Protein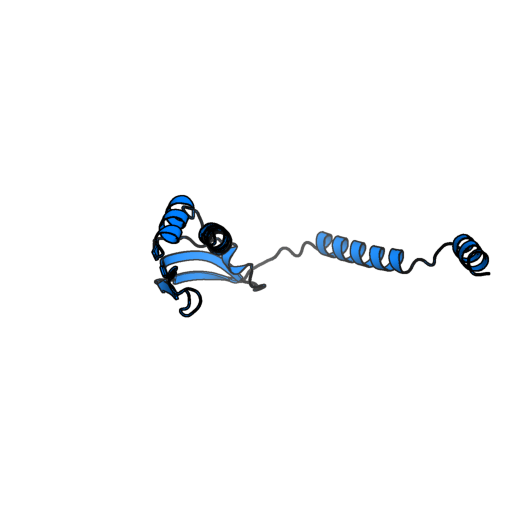 AF-A0A8X6X6G8-F1 (afdb_monomer_lite)

pLDDT: mean 77.96, std 12.28, range [48.09, 93.06]

InterPro domains:
  IPR026847 Vacuolar protein sorting-associated protein 13 [PTHR16166] (1-115)
  IPR026854 Vacuolar protein sorting-associated protein 13, N-terminal domain [PF12624] (1-116)

Radius of gyration: 25.46 Å; chains: 1; bounding box: 61×47×57 Å

Organism: NCBI:txid2747483

Structure (mmCIF, N/CA/C/O backbone):
data_AF-A0A8X6X6G8-F1
#
_entry.id   AF-A0A8X6X6G8-F1
#
loop_
_atom_site.group_PDB
_atom_site.id
_atom_site.type_symbol
_atom_site.label_atom_id
_atom_site.label_alt_id
_atom_site.label_comp_id
_atom_site.label_asym_id
_atom_site.label_entity_id
_atom_site.label_seq_id
_atom_site.pdbx_PDB_ins_code
_atom_site.Cartn_x
_atom_site.Cartn_y
_atom_site.Cartn_z
_atom_site.occupancy
_atom_site.B_iso_or_equiv
_atom_site.auth_seq_id
_atom_site.auth_comp_id
_atom_site.auth_asym_id
_atom_site.auth_atom_id
_atom_site.pdbx_PDB_model_num
ATOM 1 N N . MET A 1 1 ? 1.300 3.539 21.689 1.00 68.00 1 MET A N 1
ATOM 2 C CA . MET A 1 1 ? 0.113 3.690 20.826 1.00 68.00 1 MET A CA 1
ATOM 3 C C . MET A 1 1 ? 0.260 2.730 19.655 1.00 68.00 1 MET A C 1
ATOM 5 O O . MET A 1 1 ? 1.352 2.639 19.103 1.00 68.00 1 MET A O 1
ATOM 9 N N . PHE A 1 2 ? -0.771 1.927 19.392 1.00 80.00 2 PHE A N 1
ATOM 10 C CA . PHE A 1 2 ? -0.787 0.855 18.381 1.00 80.00 2 PHE A CA 1
ATOM 11 C C . PHE A 1 2 ? -0.763 1.434 16.956 1.00 80.00 2 PHE A C 1
ATOM 13 O O . PHE A 1 2 ? -0.171 0.867 16.041 1.00 80.00 2 PHE A O 1
ATOM 20 N N . GLU A 1 3 ? -1.327 2.627 16.819 1.00 78.75 3 GLU A N 1
ATOM 21 C CA . GLU A 1 3 ? -1.453 3.434 15.616 1.00 78.75 3 GLU A CA 1
ATOM 22 C C . GLU A 1 3 ? -0.093 3.674 14.953 1.00 78.75 3 GLU A C 1
ATOM 24 O O . GLU A 1 3 ? 0.058 3.461 13.756 1.00 78.75 3 GLU A O 1
ATOM 29 N N . GLY A 1 4 ? 0.938 4.008 15.737 1.00 83.44 4 GLY A N 1
ATOM 30 C CA . GLY A 1 4 ? 2.292 4.222 15.214 1.00 83.44 4 GLY A CA 1
ATOM 31 C C . GLY A 1 4 ? 2.940 2.953 14.647 1.00 83.44 4 GLY A C 1
ATOM 32 O O . GLY A 1 4 ? 3.704 3.022 13.687 1.00 83.44 4 GLY A O 1
ATOM 33 N N . VAL A 1 5 ? 2.613 1.781 15.202 1.00 86.38 5 VAL A N 1
ATOM 34 C CA . VAL A 1 5 ? 3.120 0.491 14.704 1.00 86.38 5 VAL A CA 1
ATOM 35 C C . VAL A 1 5 ? 2.453 0.141 13.378 1.00 86.38 5 VAL A C 1
ATOM 37 O O . VAL A 1 5 ? 3.129 -0.277 12.438 1.00 86.38 5 VAL A O 1
ATOM 40 N N . VAL A 1 6 ? 1.140 0.355 13.284 1.00 85.50 6 VAL A N 1
ATOM 41 C CA . VAL A 1 6 ? 0.369 0.134 12.056 1.00 85.50 6 VAL A CA 1
ATOM 42 C C . VAL A 1 6 ? 0.799 1.115 10.965 1.00 85.50 6 VAL A C 1
ATOM 44 O O . VAL A 1 6 ? 1.047 0.691 9.840 1.00 85.50 6 VAL A O 1
ATOM 47 N N . ALA A 1 7 ? 0.994 2.391 11.309 1.00 86.06 7 ALA A N 1
ATOM 48 C CA . ALA A 1 7 ? 1.540 3.414 10.421 1.00 86.06 7 ALA A CA 1
ATOM 49 C C . ALA A 1 7 ? 2.908 3.033 9.864 1.00 86.06 7 ALA A C 1
ATOM 51 O O . ALA A 1 7 ? 3.131 3.082 8.654 1.00 86.06 7 ALA A O 1
ATOM 52 N N . TYR A 1 8 ? 3.816 2.582 10.727 1.00 87.62 8 TYR A N 1
ATOM 53 C CA . TYR A 1 8 ? 5.120 2.102 10.294 1.00 87.62 8 TYR A CA 1
ATOM 54 C C . TYR A 1 8 ? 5.011 0.880 9.369 1.00 87.62 8 TYR A C 1
ATOM 56 O O . TYR A 1 8 ? 5.684 0.823 8.338 1.00 87.62 8 TYR A O 1
ATOM 64 N N . ALA A 1 9 ? 4.156 -0.089 9.707 1.00 88.62 9 ALA A N 1
ATOM 65 C CA . ALA A 1 9 ? 3.960 -1.287 8.898 1.00 88.62 9 ALA A CA 1
ATOM 66 C C . ALA A 1 9 ? 3.386 -0.949 7.514 1.00 88.62 9 ALA A C 1
ATOM 68 O O . ALA A 1 9 ? 3.961 -1.359 6.507 1.00 88.62 9 ALA A O 1
ATOM 69 N N . LEU A 1 10 ? 2.306 -0.168 7.450 1.00 87.81 10 LEU A N 1
ATOM 70 C CA . LEU A 1 10 ? 1.669 0.227 6.193 1.00 87.81 10 LEU A CA 1
ATOM 71 C C . LEU A 1 10 ? 2.620 1.037 5.311 1.00 87.81 10 LEU A C 1
ATOM 73 O O . LEU A 1 10 ? 2.784 0.678 4.149 1.00 87.81 10 LEU A O 1
ATOM 77 N N . ASN A 1 11 ? 3.331 2.028 5.861 1.00 87.38 11 ASN A N 1
ATOM 78 C CA . ASN A 1 11 ? 4.355 2.768 5.112 1.00 87.38 11 ASN A CA 1
ATOM 79 C C . ASN A 1 11 ? 5.440 1.841 4.553 1.00 87.38 11 ASN A C 1
ATOM 81 O O . ASN A 1 11 ? 5.842 1.968 3.399 1.00 87.38 11 ASN A O 1
ATOM 85 N N . LYS A 1 12 ? 5.907 0.873 5.348 1.00 87.88 12 LYS A N 1
ATOM 86 C CA . LYS A 1 12 ? 6.949 -0.064 4.922 1.00 87.88 12 LYS A CA 1
ATOM 87 C C . LYS A 1 12 ? 6.480 -0.997 3.806 1.00 87.88 12 LYS A C 1
ATOM 89 O O . LYS A 1 12 ? 7.243 -1.257 2.877 1.00 87.88 12 LYS A O 1
ATOM 94 N N . TYR A 1 13 ? 5.264 -1.532 3.909 1.00 87.00 13 TYR A N 1
ATOM 95 C CA . TYR A 1 13 ? 4.739 -2.463 2.914 1.00 87.00 13 TYR A CA 1
ATOM 96 C C . TYR A 1 13 ? 4.281 -1.733 1.654 1.00 87.00 13 TYR A C 1
ATOM 98 O O . TYR A 1 13 ? 4.748 -2.083 0.576 1.00 87.00 13 TYR A O 1
ATOM 106 N N . LEU A 1 14 ? 3.457 -0.688 1.770 1.00 86.69 14 LEU A N 1
ATOM 107 C CA . LEU A 1 14 ? 3.003 0.103 0.622 1.00 86.69 14 LEU A CA 1
ATOM 108 C C . LEU A 1 14 ? 4.177 0.793 -0.073 1.00 86.69 14 LEU A C 1
ATOM 110 O O . LEU A 1 14 ? 4.298 0.710 -1.292 1.00 86.69 14 LEU A O 1
ATOM 114 N N . GLY A 1 15 ? 5.113 1.360 0.690 1.00 86.81 15 GLY A N 1
ATOM 115 C CA . GLY A 1 15 ? 6.306 2.008 0.149 1.00 86.81 15 GLY A CA 1
ATOM 116 C C . GLY A 1 15 ? 7.259 1.063 -0.589 1.00 86.81 15 GLY A C 1
ATOM 117 O O . GLY A 1 15 ? 8.124 1.532 -1.326 1.00 86.81 15 GLY A O 1
ATOM 118 N N . ARG A 1 16 ? 7.124 -0.264 -0.448 1.00 85.88 16 ARG A N 1
ATOM 119 C CA . ARG A 1 16 ? 7.880 -1.232 -1.261 1.00 85.88 16 ARG A CA 1
ATOM 120 C C . ARG A 1 16 ? 7.305 -1.386 -2.671 1.00 85.88 16 ARG A C 1
ATOM 122 O O . ARG A 1 16 ? 8.061 -1.685 -3.589 1.00 85.88 16 ARG A O 1
ATOM 129 N N . PHE A 1 17 ? 5.997 -1.205 -2.831 1.00 86.31 17 PHE A N 1
ATOM 130 C CA . PHE A 1 17 ? 5.303 -1.428 -4.100 1.00 86.31 17 PHE A CA 1
ATOM 131 C C . PHE A 1 17 ? 4.990 -0.128 -4.842 1.00 86.31 17 PHE A C 1
ATOM 133 O O . PHE A 1 17 ? 4.931 -0.147 -6.066 1.00 86.31 17 PHE A O 1
ATOM 140 N N . VAL A 1 18 ? 4.814 0.978 -4.117 1.00 87.94 18 VAL A N 1
ATOM 141 C CA . VAL A 1 18 ? 4.334 2.260 -4.646 1.00 87.94 18 VAL A CA 1
ATOM 142 C C . VAL A 1 18 ? 5.441 3.321 -4.637 1.00 87.94 18 VAL A C 1
ATOM 144 O O . VAL A 1 18 ? 6.209 3.420 -3.672 1.00 87.94 18 VAL A O 1
ATOM 147 N N . GLU A 1 19 ? 5.539 4.090 -5.721 1.00 85.38 19 GLU A N 1
ATOM 148 C CA . GLU A 1 19 ? 6.372 5.292 -5.864 1.00 85.38 19 GLU A CA 1
ATOM 149 C C . GLU A 1 19 ? 5.689 6.515 -5.249 1.00 85.38 19 GLU A C 1
ATOM 151 O O . GLU A 1 19 ? 4.466 6.614 -5.258 1.00 85.38 19 GLU A O 1
ATOM 156 N N . ASP A 1 20 ? 6.492 7.421 -4.683 1.00 81.00 20 ASP A N 1
ATOM 157 C CA . ASP A 1 20 ? 6.047 8.722 -4.159 1.00 81.00 20 ASP A CA 1
ATOM 158 C C . ASP A 1 20 ? 4.843 8.676 -3.199 1.00 81.00 20 ASP A C 1
ATOM 160 O O . ASP A 1 20 ? 3.976 9.547 -3.192 1.00 81.00 20 ASP A O 1
ATOM 164 N N . LEU A 1 21 ? 4.807 7.658 -2.333 1.00 82.88 21 LEU A N 1
ATOM 165 C CA . LEU A 1 21 ? 3.794 7.534 -1.288 1.00 82.88 21 LEU A CA 1
ATOM 166 C C . LEU A 1 21 ? 3.902 8.691 -0.277 1.00 82.88 21 LEU A C 1
ATOM 168 O O . LEU A 1 21 ? 4.860 8.754 0.502 1.00 82.88 21 LEU A O 1
ATOM 172 N N . ASP A 1 22 ? 2.886 9.556 -0.241 1.00 81.75 22 ASP A N 1
ATOM 173 C CA . ASP A 1 22 ? 2.761 10.621 0.758 1.00 81.75 22 ASP A CA 1
ATOM 174 C C . ASP A 1 22 ? 2.549 10.013 2.155 1.00 81.75 22 ASP A C 1
ATOM 176 O O . ASP A 1 22 ? 1.453 9.603 2.553 1.00 81.75 22 ASP A O 1
ATOM 180 N N . SER A 1 23 ? 3.651 9.930 2.899 1.00 82.69 23 SER A N 1
ATOM 181 C CA . SER A 1 23 ? 3.685 9.331 4.231 1.00 82.69 23 SER A CA 1
ATOM 182 C C . SER A 1 23 ? 2.896 10.154 5.250 1.00 82.69 23 SER A C 1
ATOM 184 O O . SER A 1 23 ? 2.401 9.589 6.224 1.00 82.69 23 SER A O 1
ATOM 186 N N . GLU A 1 24 ? 2.760 11.469 5.056 1.00 82.50 24 GLU A N 1
ATOM 187 C CA . GLU A 1 24 ? 2.000 12.321 5.973 1.00 82.50 24 GLU A CA 1
ATOM 188 C C . GLU A 1 24 ? 0.501 12.085 5.805 1.00 82.50 24 GLU A C 1
ATOM 190 O O . GLU A 1 24 ? -0.179 11.808 6.796 1.00 82.50 24 GLU A O 1
ATOM 195 N N . GLN A 1 25 ? -0.003 12.088 4.567 1.00 78.44 25 GLN A N 1
ATOM 196 C CA . GLN A 1 25 ? -1.409 11.768 4.292 1.00 78.44 25 GLN A CA 1
ATOM 197 C C . GLN A 1 25 ? -1.772 10.349 4.724 1.00 78.44 25 GLN A C 1
ATOM 199 O O . GLN A 1 25 ? -2.812 10.145 5.357 1.00 78.44 25 GLN A O 1
ATOM 204 N N . LEU A 1 26 ? -0.900 9.375 4.447 1.00 83.25 26 LEU A N 1
ATOM 205 C CA . LEU A 1 26 ? -1.104 8.003 4.896 1.00 83.25 26 LEU A CA 1
ATOM 206 C C . LEU A 1 26 ? -1.171 7.930 6.426 1.00 83.25 26 LEU A C 1
ATOM 208 O O . LEU A 1 26 ? -2.090 7.320 6.966 1.00 83.25 26 LEU A O 1
ATOM 212 N N . ASN A 1 27 ? -0.251 8.585 7.138 1.00 82.62 27 ASN A N 1
ATOM 213 C CA . ASN A 1 27 ? -0.273 8.606 8.600 1.00 82.62 27 ASN A CA 1
ATOM 214 C C . ASN A 1 27 ? -1.569 9.228 9.132 1.00 82.62 27 ASN A C 1
ATOM 216 O O . ASN A 1 27 ? -2.202 8.633 10.002 1.00 82.62 27 ASN A O 1
ATOM 220 N N . VAL A 1 28 ? -1.998 10.374 8.593 1.00 79.94 28 VAL A N 1
ATOM 221 C CA . VAL A 1 28 ? -3.248 11.041 8.997 1.00 79.94 28 VAL A CA 1
ATOM 222 C C . VAL A 1 28 ? -4.464 10.133 8.775 1.00 79.94 28 VAL A C 1
ATOM 224 O O . VAL A 1 28 ? -5.290 10.006 9.678 1.00 79.94 28 VAL A O 1
ATOM 227 N N . GLY A 1 29 ? -4.547 9.448 7.630 1.00 82.38 29 GLY A N 1
ATOM 228 C CA . GLY A 1 29 ? -5.624 8.492 7.345 1.00 82.38 29 GLY A CA 1
ATOM 229 C C . GLY A 1 29 ? -5.610 7.265 8.264 1.00 82.38 29 GLY A C 1
ATOM 230 O O . GLY A 1 29 ? -6.648 6.717 8.624 1.00 82.38 29 GLY A O 1
ATOM 231 N N . ILE A 1 30 ? -4.428 6.833 8.701 1.00 85.12 30 ILE A N 1
ATOM 232 C CA . ILE A 1 30 ? -4.314 5.724 9.650 1.00 85.12 30 ILE A CA 1
ATOM 233 C C . ILE A 1 30 ? -4.862 6.161 11.006 1.00 85.12 30 ILE A C 1
ATOM 235 O O . ILE A 1 30 ? -5.674 5.446 11.582 1.00 85.12 30 ILE A O 1
ATOM 239 N N . PHE A 1 31 ? -4.518 7.357 11.491 1.00 84.56 31 PHE A N 1
ATOM 240 C CA . PHE A 1 31 ? -5.060 7.868 12.755 1.00 84.56 31 PHE A CA 1
ATOM 241 C C . PHE A 1 31 ? -6.582 8.072 12.730 1.00 84.56 31 PHE A C 1
ATOM 243 O O . PHE A 1 31 ? -7.219 7.892 13.766 1.00 84.56 31 PHE A O 1
ATOM 250 N N . SER A 1 32 ? -7.179 8.411 11.582 1.00 85.00 32 SER A N 1
ATOM 251 C CA . SER A 1 32 ? -8.641 8.510 11.454 1.00 85.00 32 SER A CA 1
ATOM 252 C C . SER A 1 32 ? -9.339 7.148 11.356 1.00 85.00 32 SER A C 1
ATOM 254 O O . SER A 1 32 ? -10.530 7.062 11.642 1.00 85.00 32 SER A O 1
ATOM 256 N N . GLY A 1 33 ? -8.611 6.086 10.991 1.00 85.44 33 GLY A N 1
ATOM 257 C CA . GLY A 1 33 ? -9.143 4.730 10.815 1.00 85.44 33 GLY A CA 1
ATOM 258 C C . GLY A 1 33 ? -9.635 4.421 9.405 1.00 85.44 33 GLY A C 1
ATOM 259 O O . GLY A 1 33 ? -9.916 3.263 9.117 1.00 85.44 33 GLY A O 1
ATOM 260 N N . THR A 1 34 ? -9.655 5.407 8.509 1.00 86.88 34 THR A N 1
ATOM 261 C CA . THR A 1 34 ? -9.980 5.202 7.096 1.00 86.88 34 THR A CA 1
ATOM 262 C C . THR A 1 34 ? -8.936 5.894 6.234 1.00 86.88 34 THR A C 1
ATOM 264 O O . THR A 1 34 ? -8.762 7.114 6.288 1.00 86.88 34 THR A O 1
ATOM 267 N N . VAL A 1 35 ? -8.251 5.106 5.409 1.00 89.25 35 VAL A N 1
ATOM 268 C CA . VAL A 1 35 ? -7.239 5.574 4.462 1.00 89.25 35 VAL A CA 1
ATOM 269 C C . VAL A 1 35 ? -7.791 5.436 3.054 1.00 89.25 35 VAL A C 1
ATOM 271 O O . VAL A 1 35 ? -8.213 4.350 2.662 1.00 89.25 35 VAL A O 1
ATOM 274 N N . HIS A 1 36 ? -7.703 6.503 2.266 1.00 88.56 36 HIS A N 1
ATOM 275 C CA . HIS A 1 36 ? -7.916 6.449 0.824 1.00 88.56 36 HIS A CA 1
ATOM 276 C C . HIS A 1 36 ? -6.688 7.004 0.117 1.00 88.56 36 HIS A C 1
ATOM 278 O O . HIS A 1 36 ? -6.324 8.160 0.308 1.00 88.56 36 HIS A O 1
ATOM 284 N N . LEU A 1 37 ? -6.058 6.167 -0.695 1.00 87.94 37 LEU A N 1
ATOM 285 C CA . LEU A 1 37 ? -4.954 6.540 -1.565 1.00 87.94 37 LEU A CA 1
ATOM 286 C C . LEU A 1 37 ? -5.427 6.421 -3.010 1.00 87.94 37 LEU A C 1
ATOM 288 O O . LEU A 1 37 ? -6.111 5.457 -3.351 1.00 87.94 37 LEU A O 1
ATOM 292 N N . THR A 1 38 ? -5.063 7.379 -3.852 1.00 89.19 38 THR A N 1
ATOM 293 C CA . THR A 1 38 ? -5.446 7.416 -5.268 1.00 89.19 38 THR A CA 1
ATOM 294 C C . THR A 1 38 ? -4.242 7.711 -6.145 1.00 89.19 38 THR A C 1
ATOM 296 O O . THR A 1 38 ? -3.297 8.331 -5.668 1.00 89.19 38 THR A O 1
ATOM 299 N N . ASP A 1 39 ? -4.316 7.313 -7.415 1.00 87.69 39 ASP A N 1
ATOM 300 C CA . ASP A 1 39 ? -3.307 7.617 -8.442 1.00 87.69 39 ASP A CA 1
ATOM 301 C C . ASP A 1 39 ? -1.884 7.182 -8.047 1.00 87.69 39 ASP A C 1
ATOM 303 O O . ASP A 1 39 ? -0.919 7.947 -8.042 1.00 87.69 39 ASP A O 1
ATOM 307 N N . LEU A 1 40 ? -1.760 5.917 -7.643 1.00 88.81 40 LEU A N 1
ATOM 308 C CA . LEU A 1 40 ? -0.501 5.365 -7.158 1.00 88.81 40 LEU A CA 1
ATOM 309 C C . LEU A 1 40 ? 0.276 4.715 -8.297 1.00 88.81 40 LEU A C 1
ATOM 311 O O . LEU A 1 40 ? -0.257 3.896 -9.045 1.00 88.81 40 LEU A O 1
ATOM 315 N N . HIS A 1 41 ? 1.567 5.013 -8.376 1.00 89.62 41 HIS A N 1
ATOM 316 C CA . HIS A 1 41 ? 2.462 4.448 -9.379 1.00 89.62 41 HIS A CA 1
ATOM 317 C C . HIS A 1 41 ? 3.198 3.236 -8.809 1.00 89.62 41 HIS A C 1
ATOM 319 O O . HIS A 1 41 ? 3.696 3.283 -7.685 1.00 89.62 41 HIS A O 1
ATOM 325 N N . LEU A 1 42 ? 3.257 2.129 -9.554 1.00 88.62 42 LEU A N 1
ATOM 326 C CA . LEU A 1 42 ? 4.018 0.957 -9.123 1.00 88.62 42 LEU A CA 1
ATOM 327 C C . LEU A 1 42 ? 5.508 1.131 -9.407 1.00 88.62 42 LEU A C 1
ATOM 329 O O . LEU A 1 42 ? 5.897 1.463 -10.524 1.00 88.62 42 LEU A O 1
ATOM 333 N N . LYS A 1 43 ? 6.330 0.744 -8.430 1.00 86.88 43 LYS A N 1
ATOM 334 C CA . LYS A 1 43 ? 7.780 0.598 -8.592 1.00 86.88 43 LYS A CA 1
ATOM 335 C C . LYS A 1 43 ? 8.121 -0.490 -9.601 1.00 86.88 43 LYS A C 1
ATOM 337 O O . LYS A 1 43 ? 7.503 -1.559 -9.601 1.00 86.88 43 LYS A O 1
ATOM 342 N N . ALA A 1 44 ? 9.188 -0.285 -10.370 1.00 80.25 44 ALA A N 1
ATOM 343 C CA . ALA A 1 44 ? 9.738 -1.320 -11.251 1.00 80.25 44 ALA A CA 1
ATOM 344 C C . ALA A 1 44 ? 10.111 -2.601 -10.471 1.00 80.25 44 ALA A C 1
ATOM 346 O O . ALA A 1 44 ? 9.905 -3.724 -10.942 1.00 80.25 44 ALA A O 1
ATOM 347 N N . GLU A 1 45 ? 10.587 -2.447 -9.228 1.00 76.81 45 GLU A N 1
ATOM 348 C CA . GLU A 1 45 ? 10.950 -3.556 -8.342 1.00 76.81 45 GLU A CA 1
ATOM 349 C C . GLU A 1 45 ? 9.780 -4.104 -7.507 1.00 76.81 45 GLU A C 1
ATOM 351 O O . GLU A 1 45 ? 9.983 -5.028 -6.714 1.00 76.81 45 GLU A O 1
ATOM 356 N N . ALA A 1 46 ? 8.556 -3.587 -7.676 1.00 78.94 46 ALA A N 1
ATOM 357 C CA . ALA A 1 46 ? 7.394 -3.979 -6.875 1.00 78.94 46 ALA A CA 1
ATOM 358 C C . ALA A 1 46 ? 7.153 -5.500 -6.911 1.00 78.94 46 ALA A C 1
ATOM 360 O O . ALA A 1 46 ? 6.925 -6.124 -5.874 1.00 78.94 46 ALA A O 1
ATOM 361 N N . LEU A 1 47 ? 7.279 -6.123 -8.090 1.00 75.69 47 LEU A N 1
ATOM 362 C CA . LEU A 1 47 ? 7.121 -7.575 -8.246 1.00 75.69 47 LEU A CA 1
ATOM 363 C C . LEU A 1 47 ? 8.417 -8.376 -8.045 1.00 75.69 47 LEU A C 1
ATOM 365 O O . LEU A 1 47 ? 8.362 -9.600 -7.919 1.00 75.69 47 LEU A O 1
ATOM 369 N N . ALA A 1 48 ? 9.577 -7.719 -7.940 1.00 69.94 48 ALA A N 1
ATOM 370 C CA . ALA A 1 48 ? 10.861 -8.402 -7.748 1.00 69.94 48 ALA A CA 1
ATOM 371 C C . ALA A 1 48 ? 10.936 -9.141 -6.399 1.00 69.94 48 ALA A C 1
ATOM 373 O O . ALA A 1 48 ? 11.750 -10.043 -6.217 1.00 69.94 48 ALA A O 1
ATOM 374 N N . GLY A 1 49 ? 10.069 -8.778 -5.449 1.00 67.56 49 GLY A N 1
ATOM 375 C CA . GLY A 1 49 ? 9.948 -9.434 -4.152 1.00 67.56 49 GLY A CA 1
ATOM 376 C C . GLY A 1 49 ? 9.327 -10.829 -4.158 1.00 67.56 49 GLY A C 1
ATOM 377 O O . GLY A 1 49 ? 9.372 -11.477 -3.116 1.00 67.56 49 GLY A O 1
ATOM 378 N N . PHE A 1 50 ? 8.752 -11.272 -5.279 1.00 72.00 50 PHE A N 1
ATOM 379 C CA . PHE A 1 50 ? 8.054 -12.557 -5.386 1.00 72.00 50 PHE A CA 1
ATOM 380 C C . PHE A 1 50 ? 8.927 -13.691 -5.960 1.00 72.00 50 PHE A C 1
ATOM 382 O O . PHE A 1 50 ? 8.396 -14.752 -6.269 1.00 72.00 50 PHE A O 1
ATOM 389 N N . ASP A 1 51 ? 10.245 -13.487 -6.117 1.00 69.00 51 ASP A N 1
ATOM 390 C CA . ASP A 1 51 ? 11.179 -14.445 -6.748 1.00 69.00 51 ASP A CA 1
ATOM 391 C C . ASP A 1 51 ? 10.744 -14.904 -8.158 1.00 69.00 51 ASP A C 1
ATOM 393 O O . ASP A 1 51 ? 11.099 -15.982 -8.638 1.00 69.00 51 ASP A O 1
ATOM 397 N N . LEU A 1 52 ? 9.988 -14.057 -8.861 1.00 74.25 52 LEU A N 1
ATOM 398 C CA . LEU A 1 52 ? 9.511 -14.316 -10.215 1.00 74.25 52 LEU A CA 1
ATOM 399 C C . LEU A 1 52 ? 10.486 -13.720 -11.251 1.00 74.25 52 LEU A C 1
ATOM 401 O O . LEU A 1 52 ? 11.004 -12.622 -11.036 1.00 74.25 52 LEU A O 1
ATOM 405 N N . PRO A 1 53 ? 10.722 -14.381 -12.403 1.00 73.81 53 PRO A N 1
ATOM 406 C CA . PRO A 1 53 ? 11.549 -13.857 -13.497 1.00 73.81 53 PRO A CA 1
ATOM 407 C C . PRO A 1 53 ? 10.783 -12.823 -14.344 1.00 73.81 53 PRO A C 1
ATOM 409 O O . PRO A 1 53 ? 10.793 -12.877 -15.576 1.00 73.81 53 PRO A O 1
ATOM 412 N N . ILE A 1 54 ? 10.064 -11.917 -13.682 1.00 77.56 54 ILE A N 1
ATOM 413 C CA . ILE A 1 54 ? 9.271 -10.861 -14.306 1.00 77.56 54 ILE A CA 1
ATOM 414 C C . ILE A 1 54 ? 9.670 -9.511 -13.724 1.00 77.56 54 ILE A C 1
ATOM 416 O O . ILE A 1 54 ? 9.912 -9.371 -12.527 1.00 77.56 54 ILE A O 1
ATOM 420 N N . GLU A 1 55 ? 9.715 -8.510 -14.589 1.00 77.62 55 GLU A N 1
ATOM 421 C CA . GLU A 1 55 ? 9.985 -7.124 -14.232 1.00 77.62 55 GLU A CA 1
ATOM 422 C C . GLU A 1 55 ? 8.754 -6.278 -14.560 1.00 77.62 55 GLU A C 1
ATOM 424 O O . GLU A 1 55 ? 8.141 -6.453 -15.620 1.00 77.62 55 GLU A O 1
ATOM 429 N N . VAL A 1 56 ? 8.388 -5.355 -13.667 1.00 82.81 56 VAL A N 1
ATOM 430 C CA . VAL A 1 56 ? 7.329 -4.377 -13.941 1.00 82.81 56 VAL A CA 1
ATOM 431 C C . VAL A 1 56 ? 7.925 -3.293 -14.830 1.00 82.81 56 VAL A C 1
ATOM 433 O O . VAL A 1 56 ? 8.830 -2.576 -14.418 1.00 82.81 56 VAL A O 1
ATOM 436 N N . LYS A 1 57 ? 7.437 -3.174 -16.066 1.00 83.25 57 LYS A N 1
ATOM 437 C CA . LYS A 1 57 ? 7.822 -2.090 -16.986 1.00 83.25 57 LYS A CA 1
ATOM 438 C C . LYS A 1 57 ? 7.044 -0.806 -16.722 1.00 83.25 57 LYS A C 1
ATOM 440 O O . LYS A 1 57 ? 7.517 0.272 -17.053 1.00 83.25 57 LYS A O 1
ATOM 445 N N . GLY A 1 58 ? 5.862 -0.937 -16.138 1.00 83.88 58 GLY A N 1
ATOM 446 C CA . GLY A 1 58 ? 5.047 0.169 -15.666 1.00 83.88 58 GLY A CA 1
ATOM 447 C C . GLY A 1 58 ? 3.780 -0.365 -15.020 1.00 83.88 58 GLY A C 1
ATOM 448 O O . GLY A 1 58 ? 3.347 -1.481 -15.312 1.00 83.88 58 GLY A O 1
ATOM 449 N N . GLY A 1 59 ? 3.181 0.414 -14.136 1.00 88.00 59 GLY A N 1
ATOM 450 C CA . GLY A 1 59 ? 1.909 0.060 -13.534 1.00 88.00 59 GLY A CA 1
ATOM 451 C C . GLY A 1 59 ? 1.344 1.207 -12.721 1.00 88.00 59 GLY A C 1
ATOM 452 O O . GLY A 1 59 ? 2.089 2.050 -12.223 1.00 88.00 59 GLY A O 1
ATOM 453 N N . CYS A 1 60 ? 0.028 1.215 -12.586 1.00 90.38 60 CYS A N 1
ATOM 454 C CA . CYS A 1 60 ? -0.690 2.152 -11.744 1.00 90.38 60 CYS A CA 1
ATOM 455 C C . CYS A 1 60 ? -1.794 1.434 -10.964 1.00 90.38 60 CYS A C 1
ATOM 457 O O . CYS A 1 60 ? -2.304 0.389 -11.373 1.00 90.38 60 CYS A O 1
ATOM 459 N N . ILE A 1 61 ? -2.133 1.990 -9.809 1.00 91.19 61 ILE A N 1
ATOM 460 C CA . ILE A 1 61 ? -3.277 1.604 -8.991 1.00 91.19 61 ILE A CA 1
ATOM 461 C C . ILE A 1 61 ? -4.150 2.843 -8.872 1.00 91.19 61 ILE A C 1
ATOM 463 O O . ILE A 1 61 ? -3.711 3.856 -8.323 1.00 91.19 61 ILE A O 1
ATOM 467 N N . GLY A 1 62 ? -5.382 2.761 -9.370 1.00 90.56 62 GLY A N 1
ATOM 468 C CA . GLY A 1 62 ? -6.311 3.886 -9.314 1.00 90.56 62 GLY A CA 1
ATOM 469 C C . GLY A 1 62 ? -6.680 4.248 -7.879 1.00 90.56 62 GLY A C 1
ATOM 470 O O . GLY A 1 62 ? -6.605 5.422 -7.515 1.00 90.56 62 GLY A O 1
ATOM 471 N N . LYS A 1 63 ? -7.015 3.255 -7.037 1.00 91.31 63 LYS A N 1
ATOM 472 C CA . LYS A 1 63 ? -7.402 3.505 -5.640 1.00 91.31 63 LYS A CA 1
ATOM 473 C C . LYS A 1 63 ? -7.077 2.354 -4.686 1.00 91.31 63 LYS A C 1
ATOM 475 O O . LYS A 1 63 ? -7.328 1.190 -4.985 1.00 91.31 63 LYS A O 1
ATOM 480 N N . ILE A 1 64 ? -6.597 2.693 -3.490 1.00 90.88 64 ILE A N 1
ATOM 481 C CA . ILE A 1 64 ? -6.504 1.796 -2.331 1.00 90.88 64 ILE A CA 1
ATOM 482 C C . ILE A 1 64 ? -7.330 2.392 -1.192 1.00 90.88 64 ILE A C 1
ATOM 484 O O . ILE A 1 64 ? -7.108 3.535 -0.803 1.00 90.88 64 ILE A O 1
ATOM 488 N N . SER A 1 65 ? -8.255 1.614 -0.636 1.00 91.00 65 SER A N 1
ATOM 489 C CA . SER A 1 65 ? -8.999 1.960 0.577 1.00 91.00 65 SER A CA 1
ATOM 490 C C . SER A 1 65 ? -8.656 0.981 1.691 1.00 91.00 65 SER A C 1
ATOM 492 O O . SER A 1 65 ? -8.667 -0.227 1.469 1.00 91.00 65 SER A O 1
ATOM 494 N N . ILE A 1 66 ? -8.329 1.492 2.873 1.00 91.31 66 ILE A N 1
ATOM 495 C CA . ILE A 1 66 ? -8.015 0.686 4.055 1.00 91.31 66 ILE A CA 1
ATOM 496 C C . ILE A 1 66 ? -8.927 1.150 5.181 1.00 91.31 66 ILE A C 1
ATOM 498 O O . ILE A 1 66 ? -8.842 2.306 5.595 1.00 91.31 66 ILE A O 1
ATOM 502 N N . ASP A 1 67 ? -9.741 0.240 5.697 1.00 90.88 67 ASP A N 1
ATOM 503 C CA . ASP A 1 67 ? -10.619 0.475 6.836 1.00 90.88 67 ASP A CA 1
ATOM 504 C C . ASP A 1 67 ? -10.078 -0.281 8.051 1.00 90.88 67 ASP A C 1
ATOM 506 O O . ASP A 1 67 ? -10.006 -1.514 8.075 1.00 90.88 67 ASP A O 1
ATOM 510 N N . ILE A 1 68 ? -9.645 0.485 9.052 1.00 90.56 68 ILE A N 1
ATOM 511 C CA . ILE A 1 68 ? -9.020 0.010 10.282 1.00 90.56 68 ILE A CA 1
ATOM 512 C C . ILE A 1 68 ? -10.016 0.224 11.430 1.00 90.56 68 ILE A C 1
ATOM 514 O O . ILE A 1 68 ? -10.160 1.349 11.918 1.00 90.56 68 ILE A O 1
ATOM 518 N N . PRO A 1 69 ? -10.688 -0.834 11.918 1.00 90.19 69 PRO A N 1
ATOM 519 C CA . PRO A 1 69 ? -11.657 -0.704 12.999 1.00 90.19 69 PRO A CA 1
ATOM 520 C C . PRO A 1 69 ? -10.945 -0.546 14.354 1.00 90.19 69 PRO A C 1
ATOM 522 O O . PRO A 1 69 ? -10.889 -1.482 15.146 1.00 90.19 69 PRO A O 1
ATOM 525 N N . TRP A 1 70 ? -10.390 0.635 14.660 1.00 88.19 70 TRP A N 1
ATOM 526 C CA . TRP A 1 70 ? -9.632 0.886 15.902 1.00 88.19 70 TRP A CA 1
ATOM 527 C C . TRP A 1 70 ? -10.373 0.471 17.177 1.00 88.19 70 TRP A C 1
ATOM 529 O O . TRP A 1 70 ? -9.769 -0.062 18.107 1.00 88.19 70 TRP A O 1
ATOM 539 N N . THR A 1 71 ? -11.689 0.677 17.211 1.00 86.94 71 THR A N 1
ATOM 540 C CA . THR A 1 71 ? -12.557 0.336 18.346 1.00 86.94 71 THR A CA 1
ATOM 541 C C . THR A 1 71 ? -12.801 -1.163 18.502 1.00 86.94 71 THR A C 1
ATOM 543 O O . THR A 1 71 ? -13.174 -1.614 19.585 1.00 86.94 71 THR A O 1
ATOM 546 N N . SER A 1 72 ? -12.612 -1.938 17.435 1.00 88.19 72 SER A N 1
ATOM 547 C CA . SER A 1 72 ? -13.031 -3.340 17.354 1.00 88.19 72 SER A CA 1
ATOM 548 C C . SER A 1 72 ? -11.972 -4.239 16.718 1.00 88.19 72 SER A C 1
ATOM 550 O O . SER A 1 72 ? -12.283 -5.360 16.345 1.00 88.19 72 SER A O 1
ATOM 552 N N . LEU A 1 73 ? -10.705 -3.810 16.693 1.00 84.88 73 LEU A N 1
ATOM 553 C CA . LEU A 1 73 ? -9.578 -4.484 16.027 1.00 84.88 73 LEU A CA 1
ATOM 554 C C . LEU A 1 73 ? -9.330 -5.930 16.500 1.00 84.88 73 LEU A C 1
ATOM 556 O O . LEU A 1 73 ? -8.639 -6.700 15.842 1.00 84.88 73 LEU A O 1
ATOM 560 N N . TYR A 1 74 ? -9.852 -6.285 17.678 1.00 87.12 74 TYR A N 1
ATOM 561 C CA . TYR A 1 74 ? -9.779 -7.636 18.235 1.00 87.12 74 TYR A CA 1
ATOM 562 C C . TYR A 1 74 ? -10.849 -8.582 17.663 1.00 87.12 74 TYR A C 1
ATOM 564 O O . TYR A 1 74 ? -10.654 -9.795 17.650 1.00 87.12 74 TYR A O 1
ATOM 572 N N . TYR A 1 75 ? -11.980 -8.038 17.208 1.00 91.81 75 TYR A N 1
ATOM 573 C CA . TYR A 1 75 ? -13.158 -8.792 16.766 1.00 91.81 75 TYR A CA 1
ATOM 574 C C . TYR A 1 75 ? -13.463 -8.607 15.275 1.00 91.81 75 TYR A C 1
ATOM 576 O O . TYR A 1 75 ? -14.072 -9.484 14.667 1.00 91.81 75 TYR A O 1
ATOM 584 N N . GLU A 1 76 ? -13.030 -7.493 14.687 1.00 90.94 76 GLU A N 1
ATOM 585 C CA . GLU A 1 76 ? -13.229 -7.145 13.285 1.00 90.94 76 GLU A CA 1
ATOM 586 C C . GLU A 1 76 ? -11.884 -7.050 12.552 1.00 90.94 76 GLU A C 1
ATOM 588 O O . GLU A 1 76 ? -10.922 -6.485 13.086 1.00 90.94 76 GLU A O 1
ATOM 593 N N . PRO A 1 77 ? -11.787 -7.601 11.329 1.00 90.31 77 PRO A N 1
ATOM 594 C CA . PRO A 1 77 ? -10.571 -7.532 10.536 1.00 90.31 77 PRO A CA 1
ATOM 595 C C . PRO A 1 77 ? -10.382 -6.142 9.918 1.00 90.31 77 PRO A C 1
ATOM 597 O O . PRO A 1 77 ? -11.340 -5.426 9.639 1.00 90.31 77 PRO A O 1
ATOM 600 N N . VAL A 1 78 ? -9.129 -5.804 9.617 1.00 89.38 78 VAL A N 1
ATOM 601 C CA . VAL A 1 78 ? -8.808 -4.665 8.747 1.00 89.38 78 VAL A CA 1
ATOM 602 C C . VAL A 1 78 ? -9.193 -5.027 7.314 1.00 89.38 78 VAL A C 1
ATOM 604 O O . VAL A 1 78 ? -8.750 -6.058 6.800 1.00 89.38 78 VAL A O 1
ATOM 607 N N . LEU A 1 79 ? -10.000 -4.186 6.669 1.00 91.06 79 LEU A N 1
ATOM 608 C CA . LEU A 1 79 ? -10.417 -4.379 5.282 1.00 91.06 79 LEU A CA 1
ATOM 609 C C . LEU A 1 79 ? -9.537 -3.544 4.356 1.00 91.06 79 LEU A C 1
ATOM 611 O O . LEU A 1 79 ? -9.299 -2.366 4.605 1.00 91.06 79 LEU A O 1
ATOM 615 N N . VAL A 1 80 ? -9.040 -4.167 3.286 1.00 91.50 80 VAL A N 1
ATOM 616 C CA . VAL A 1 80 ? -8.227 -3.502 2.263 1.00 91.50 80 VAL A CA 1
ATOM 617 C C . VAL A 1 80 ? -8.868 -3.741 0.907 1.00 91.50 80 VAL A C 1
ATOM 619 O O . VAL A 1 80 ? -8.945 -4.875 0.435 1.00 91.50 80 VAL A O 1
ATOM 622 N N . HIS A 1 81 ? -9.304 -2.659 0.279 1.00 92.62 81 HIS A N 1
ATOM 623 C CA . HIS A 1 81 ? -9.877 -2.642 -1.056 1.00 92.62 81 HIS A CA 1
ATOM 624 C C . HIS A 1 81 ? -8.884 -2.007 -2.016 1.00 92.62 81 HIS A C 1
ATOM 626 O O . HIS A 1 81 ? -8.375 -0.918 -1.766 1.00 92.62 81 HIS A O 1
ATOM 632 N N . VAL A 1 82 ? -8.606 -2.694 -3.117 1.00 92.56 82 VAL A N 1
ATOM 633 C CA . VAL A 1 82 ? -7.727 -2.197 -4.172 1.00 92.56 82 VAL A CA 1
ATOM 634 C C . VAL A 1 82 ? -8.513 -2.229 -5.471 1.00 92.56 82 VAL A C 1
ATOM 636 O O . VAL A 1 82 ? -9.039 -3.272 -5.858 1.00 92.56 82 VAL A O 1
ATOM 639 N N . GLU A 1 83 ? -8.600 -1.082 -6.124 1.00 93.06 83 GLU A N 1
ATOM 640 C CA . GLU A 1 83 ? -9.380 -0.865 -7.334 1.00 93.06 83 GLU A CA 1
ATOM 641 C C . GLU A 1 83 ? -8.464 -0.364 -8.455 1.00 93.06 83 GLU A C 1
ATOM 643 O O . GLU A 1 83 ? -7.473 0.329 -8.210 1.00 93.06 83 GLU A O 1
ATOM 648 N N . GLU A 1 84 ? -8.814 -0.728 -9.693 1.00 93.00 84 GLU A N 1
ATOM 649 C CA . GLU A 1 84 ? -8.152 -0.244 -10.914 1.00 93.00 84 GLU A CA 1
ATOM 650 C C . GLU A 1 84 ? -6.637 -0.511 -10.939 1.00 93.00 84 GLU A C 1
ATOM 652 O O . GLU A 1 84 ? -5.818 0.387 -11.128 1.00 93.00 84 GLU A O 1
ATOM 657 N N . VAL A 1 85 ? -6.255 -1.774 -10.739 1.00 91.31 85 VAL A N 1
ATOM 658 C CA . VAL A 1 85 ? -4.851 -2.200 -10.795 1.00 91.31 85 VAL A CA 1
ATOM 659 C C . VAL A 1 85 ? -4.457 -2.526 -12.230 1.00 91.31 85 VAL A C 1
ATOM 661 O O . VAL A 1 85 ? -4.958 -3.482 -12.824 1.00 91.31 85 VAL A O 1
ATOM 664 N N . LEU A 1 86 ? -3.510 -1.764 -12.767 1.00 90.56 86 LEU A N 1
ATOM 665 C CA . LEU A 1 86 ? -2.915 -1.971 -14.079 1.00 90.56 86 LEU A CA 1
ATOM 666 C C . LEU A 1 86 ? -1.426 -2.256 -13.915 1.00 90.56 86 LEU A C 1
ATOM 668 O O . LEU A 1 86 ? -0.685 -1.468 -13.333 1.00 90.56 86 LEU A O 1
ATOM 672 N N . VAL A 1 87 ? -0.972 -3.387 -14.450 1.00 89.00 87 VAL A N 1
ATOM 673 C CA . VAL A 1 87 ? 0.435 -3.795 -14.385 1.00 89.00 87 VAL A CA 1
ATOM 674 C C . VAL A 1 87 ? 0.878 -4.281 -15.754 1.00 89.00 87 VAL A C 1
ATOM 676 O O . VAL A 1 87 ? 0.347 -5.255 -16.286 1.00 89.00 87 VAL A O 1
ATOM 679 N N . LEU A 1 88 ? 1.892 -3.623 -16.304 1.00 89.12 88 LEU A N 1
ATOM 680 C CA . LEU A 1 88 ? 2.615 -4.068 -17.481 1.00 89.12 88 LEU A CA 1
ATOM 681 C C . LEU A 1 88 ? 3.882 -4.792 -17.025 1.00 89.12 88 LEU A C 1
ATOM 683 O O . LEU A 1 88 ? 4.885 -4.169 -16.676 1.00 89.12 88 LEU A O 1
ATOM 687 N N . ALA A 1 89 ? 3.830 -6.121 -17.028 1.00 86.38 89 ALA A N 1
ATOM 688 C CA . ALA A 1 89 ? 4.971 -6.968 -16.707 1.00 86.38 89 ALA A CA 1
ATOM 689 C C . ALA A 1 89 ? 5.600 -7.541 -17.982 1.00 86.38 89 ALA A C 1
ATOM 691 O O . ALA A 1 89 ? 4.903 -7.936 -18.917 1.00 86.38 89 ALA A O 1
ATOM 692 N N . GLY A 1 90 ? 6.927 -7.607 -18.002 1.00 84.19 90 GLY A N 1
ATOM 693 C CA . GLY A 1 90 ? 7.696 -8.294 -19.034 1.00 84.19 90 GLY A CA 1
ATOM 694 C C . GLY A 1 90 ? 8.569 -9.389 -18.425 1.00 84.19 90 GLY A C 1
ATOM 695 O O . GLY A 1 90 ? 8.901 -9.316 -17.240 1.00 84.19 90 GLY A O 1
ATOM 696 N N . PRO A 1 91 ? 8.972 -10.405 -19.208 1.00 81.62 91 PRO A N 1
ATOM 697 C CA . PRO A 1 91 ? 10.001 -11.329 -18.762 1.00 81.62 91 PRO A CA 1
ATOM 698 C C . PRO A 1 91 ? 11.281 -10.542 -18.477 1.00 81.62 91 PRO A C 1
ATOM 700 O O . PRO A 1 91 ? 11.644 -9.632 -19.229 1.00 81.62 91 PRO A O 1
ATOM 703 N N . THR A 1 92 ? 11.986 -10.910 -17.413 1.00 68.62 92 THR A N 1
ATOM 704 C CA . THR A 1 92 ? 13.346 -10.427 -17.178 1.00 68.62 92 THR A CA 1
ATOM 705 C C . THR A 1 92 ? 14.258 -11.042 -18.243 1.00 68.62 92 THR A C 1
ATOM 707 O O . THR A 1 92 ? 14.873 -12.086 -18.033 1.00 68.62 92 THR A O 1
ATOM 710 N N . ALA A 1 93 ? 14.307 -10.432 -19.427 1.00 62.50 93 ALA A N 1
ATOM 711 C CA . ALA A 1 93 ? 15.331 -10.728 -20.415 1.00 62.50 93 ALA A CA 1
ATOM 712 C C . ALA A 1 93 ? 16.670 -10.249 -19.839 1.00 62.50 93 ALA A C 1
ATOM 714 O O . ALA A 1 93 ? 16.842 -9.064 -19.568 1.00 62.50 93 ALA A O 1
ATOM 715 N N . ASP A 1 94 ? 17.577 -11.194 -19.604 1.00 54.12 94 ASP A N 1
ATOM 716 C CA . ASP A 1 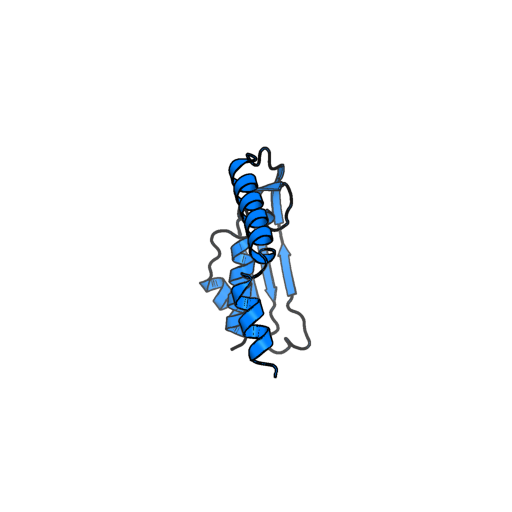94 ? 18.913 -10.971 -19.054 1.00 54.12 94 ASP A CA 1
ATOM 717 C C . ASP A 1 94 ? 18.943 -10.281 -17.677 1.00 54.12 94 ASP A C 1
ATOM 719 O O . ASP A 1 94 ? 19.388 -9.143 -17.506 1.00 54.12 94 ASP A O 1
ATOM 723 N N . ARG A 1 95 ? 18.708 -11.069 -16.616 1.00 52.03 95 ARG A N 1
ATOM 724 C CA . ARG A 1 95 ? 19.698 -10.993 -15.535 1.00 52.03 95 ARG A CA 1
ATOM 725 C C . ARG A 1 95 ? 21.021 -11.321 -16.215 1.00 52.03 95 ARG A C 1
ATOM 727 O O . ARG A 1 95 ? 21.240 -12.488 -16.524 1.00 52.03 95 ARG A O 1
ATOM 734 N N . LYS A 1 96 ? 21.882 -10.322 -16.449 1.00 48.62 96 LYS A N 1
ATOM 735 C CA . LYS A 1 96 ? 23.314 -10.572 -16.635 1.00 48.62 96 LYS A CA 1
ATOM 736 C C . LYS A 1 96 ? 23.715 -11.479 -15.479 1.00 48.62 96 LYS A C 1
ATOM 738 O O . LYS A 1 96 ? 23.851 -11.018 -14.346 1.00 48.62 96 LYS A O 1
ATOM 743 N N . HIS A 1 97 ? 23.792 -12.778 -15.748 1.00 48.09 97 HIS A N 1
ATOM 744 C CA . HIS A 1 97 ? 24.416 -13.731 -14.862 1.00 48.09 97 HIS A CA 1
ATOM 745 C C . HIS A 1 97 ? 25.839 -13.213 -14.750 1.00 48.09 97 HIS A C 1
ATOM 747 O O . HIS A 1 97 ? 26.588 -13.258 -15.721 1.00 48.09 97 HIS A O 1
ATOM 753 N N . ASP A 1 98 ? 26.146 -12.571 -13.630 1.00 53.56 98 ASP A N 1
ATOM 754 C CA . ASP A 1 98 ? 27.485 -12.108 -13.333 1.00 53.56 98 ASP A CA 1
ATOM 755 C C . ASP A 1 98 ? 28.162 -13.266 -12.591 1.00 53.56 98 ASP A C 1
ATOM 757 O O . ASP A 1 98 ? 28.016 -13.380 -11.365 1.00 53.56 98 ASP A O 1
ATOM 761 N N . PRO A 1 99 ? 28.830 -14.195 -13.308 1.00 57.34 99 PRO A N 1
ATOM 762 C CA . PRO A 1 99 ? 29.373 -15.414 -12.715 1.00 57.34 99 PRO A CA 1
ATOM 763 C C . PRO A 1 99 ? 30.386 -15.108 -11.606 1.00 57.34 99 PRO A C 1
ATOM 765 O O . PRO A 1 99 ? 30.694 -15.980 -10.795 1.00 57.34 99 PRO A O 1
ATOM 768 N N . GLU A 1 100 ? 30.912 -13.880 -11.529 1.00 59.88 100 GLU A N 1
ATOM 769 C CA . GLU A 1 100 ? 31.794 -13.464 -10.445 1.00 59.88 100 GLU A CA 1
ATOM 770 C C . GLU A 1 100 ? 31.098 -13.407 -9.082 1.00 59.88 100 GLU A C 1
ATOM 772 O O . GLU A 1 100 ? 31.689 -13.852 -8.092 1.00 59.88 100 GLU A O 1
ATOM 777 N N . LYS A 1 101 ? 29.866 -12.887 -8.991 1.00 59.72 101 LYS A N 1
ATOM 778 C CA . LYS A 1 101 ? 29.168 -12.736 -7.700 1.00 59.72 101 LYS A CA 1
ATOM 779 C C . LYS A 1 101 ? 28.809 -14.093 -7.095 1.00 59.72 101 LYS A C 1
ATOM 781 O O . LYS A 1 101 ? 29.119 -14.335 -5.927 1.00 59.72 101 LYS A O 1
ATOM 786 N N . ASP A 1 102 ? 28.277 -15.008 -7.901 1.00 59.91 102 ASP A N 1
ATOM 787 C CA . ASP A 1 102 ? 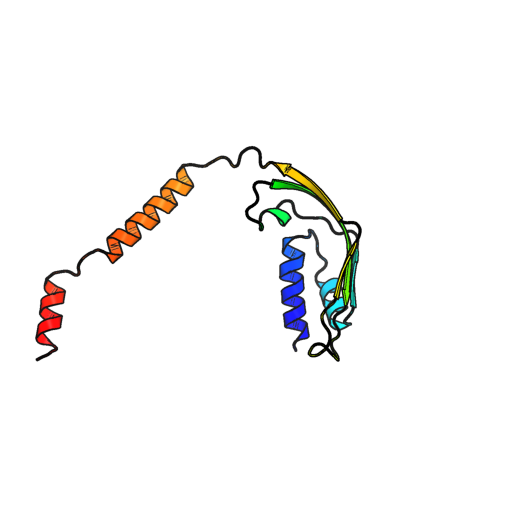27.928 -16.366 -7.460 1.00 59.91 102 ASP A CA 1
ATOM 788 C C . ASP A 1 102 ? 29.173 -17.187 -7.098 1.00 59.91 102 ASP A C 1
ATOM 790 O O . ASP A 1 102 ? 29.187 -17.950 -6.124 1.00 59.91 102 ASP A O 1
ATOM 794 N N . LYS A 1 103 ? 30.285 -16.983 -7.816 1.00 65.12 103 LYS A N 1
ATOM 795 C CA . LYS A 1 103 ? 31.562 -17.632 -7.495 1.00 65.12 103 LYS A CA 1
ATOM 796 C C . LYS A 1 103 ? 32.173 -17.084 -6.205 1.00 65.12 103 LYS A C 1
ATOM 798 O O . LYS A 1 103 ? 32.774 -17.849 -5.454 1.00 65.12 103 LYS A O 1
ATOM 803 N N . ARG A 1 104 ? 32.005 -15.792 -5.899 1.00 66.94 104 ARG A N 1
ATOM 804 C CA . ARG A 1 104 ? 32.429 -15.200 -4.614 1.00 66.94 104 ARG A CA 1
ATOM 805 C C . ARG A 1 104 ? 31.591 -15.729 -3.450 1.00 66.94 104 ARG A C 1
ATOM 807 O O . ARG A 1 104 ? 32.166 -16.133 -2.442 1.00 66.94 104 ARG A O 1
ATOM 814 N N . LEU A 1 105 ? 30.267 -15.795 -3.603 1.00 62.97 105 LEU A N 1
ATOM 815 C CA . LEU A 1 105 ? 29.364 -16.310 -2.567 1.00 62.97 105 LEU A CA 1
ATOM 816 C C . LEU A 1 105 ? 29.589 -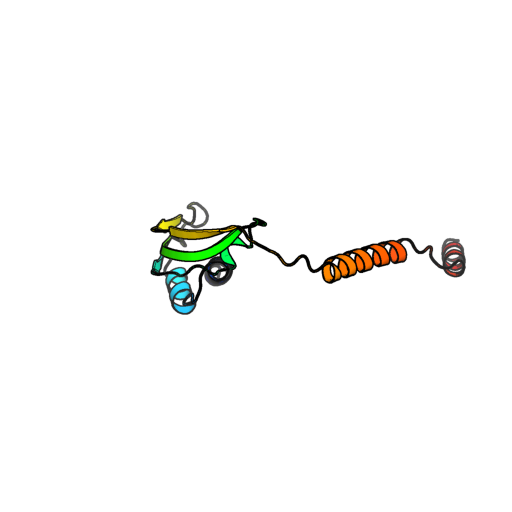17.804 -2.298 1.00 62.97 105 LEU A C 1
ATOM 818 O O . LEU A 1 105 ? 29.713 -18.206 -1.141 1.00 62.97 105 LEU A O 1
ATOM 822 N N . SER A 1 106 ? 29.749 -18.619 -3.344 1.00 64.62 106 SER A N 1
ATOM 823 C CA . SER A 1 106 ? 30.043 -20.052 -3.193 1.00 64.62 106 SER A CA 1
ATOM 824 C C . SER A 1 106 ? 31.434 -20.316 -2.601 1.00 64.62 106 SER A C 1
ATOM 826 O O . SER A 1 106 ? 31.585 -21.218 -1.776 1.00 64.62 106 SER A O 1
ATOM 828 N N . ARG A 1 107 ? 32.449 -19.503 -2.939 1.00 68.19 107 ARG A N 1
ATOM 829 C CA . ARG A 1 107 ? 33.777 -19.557 -2.297 1.00 68.19 107 ARG A CA 1
ATOM 830 C C . ARG A 1 107 ? 33.713 -19.179 -0.818 1.00 68.19 107 ARG A C 1
ATOM 832 O O . ARG A 1 107 ? 34.294 -19.884 0.000 1.00 68.19 107 ARG A O 1
ATOM 839 N N . ALA A 1 108 ? 32.983 -18.120 -0.467 1.00 71.00 108 ALA A N 1
ATOM 840 C CA . ALA A 1 108 ? 32.827 -17.691 0.923 1.00 71.00 108 ALA A CA 1
ATOM 841 C C . ALA A 1 108 ? 32.109 -18.752 1.776 1.00 71.00 108 ALA A C 1
ATOM 843 O O . ALA A 1 108 ? 32.541 -19.052 2.888 1.00 71.00 108 ALA A O 1
ATOM 844 N N . GLN A 1 109 ? 31.058 -19.378 1.238 1.00 70.94 109 GLN A N 1
ATOM 845 C CA . GLN A 1 109 ? 30.350 -20.466 1.918 1.00 70.94 109 GLN A CA 1
ATOM 846 C C . GLN A 1 109 ? 31.216 -21.719 2.072 1.00 70.94 109 GLN A C 1
ATOM 848 O O . GLN A 1 109 ? 31.215 -22.336 3.138 1.00 70.94 109 GLN A O 1
ATOM 853 N N . LYS A 1 110 ? 31.978 -22.092 1.034 1.00 72.12 110 LYS A N 1
ATOM 854 C CA . LYS A 1 110 ? 32.885 -23.244 1.103 1.00 72.12 110 LYS A CA 1
ATOM 855 C C . LYS A 1 110 ? 34.004 -23.023 2.126 1.00 72.12 110 LYS A C 1
ATOM 857 O O . LYS A 1 110 ? 34.302 -23.947 2.875 1.00 72.12 110 LYS A O 1
ATOM 862 N N . ASN A 1 111 ? 34.565 -21.815 2.204 1.00 69.69 111 ASN A N 1
ATOM 863 C CA . ASN A 1 111 ? 35.599 -21.482 3.189 1.00 69.69 111 ASN A CA 1
ATOM 864 C C . ASN A 1 111 ? 35.069 -21.516 4.625 1.00 69.69 111 ASN A C 1
ATOM 866 O O . ASN A 1 111 ? 35.712 -22.121 5.473 1.00 69.69 111 ASN A O 1
ATOM 870 N N . ARG A 1 112 ? 33.864 -20.990 4.887 1.00 69.31 112 ARG A N 1
ATOM 871 C CA . ARG A 1 112 ? 33.253 -21.086 6.226 1.00 69.31 112 ARG A CA 1
ATOM 872 C C . ARG A 1 112 ? 33.068 -22.529 6.692 1.00 69.31 112 ARG A C 1
ATOM 874 O O . ARG A 1 112 ? 33.364 -22.841 7.836 1.00 69.31 112 ARG A O 1
ATOM 881 N N . ARG A 1 113 ? 32.633 -23.425 5.796 1.00 68.38 113 ARG A N 1
ATOM 882 C CA . ARG A 1 113 ? 32.490 -24.856 6.125 1.00 68.38 113 ARG A CA 1
ATOM 883 C C . ARG A 1 113 ? 33.830 -25.535 6.424 1.00 68.38 113 ARG A C 1
ATOM 885 O O . ARG A 1 113 ? 33.849 -26.492 7.187 1.00 68.38 113 ARG A O 1
ATOM 892 N N . LEU A 1 114 ? 34.926 -25.075 5.815 1.00 64.50 114 LEU A N 1
ATOM 893 C CA . LEU A 1 114 ? 36.274 -25.584 6.091 1.00 64.50 114 LEU A CA 1
ATOM 894 C C . LEU A 1 114 ? 36.833 -25.042 7.414 1.00 64.50 114 LEU A C 1
ATOM 896 O O . LEU A 1 114 ? 37.541 -25.774 8.096 1.00 64.50 114 LEU A O 1
ATOM 900 N N . GLU A 1 115 ? 36.507 -23.800 7.781 1.00 67.56 115 GLU A N 1
ATOM 901 C CA . GLU A 1 115 ? 36.869 -23.221 9.082 1.00 67.56 115 GLU A CA 1
ATOM 902 C C . GLU A 1 115 ? 36.159 -23.923 10.244 1.00 67.56 115 GLU A C 1
ATOM 904 O O . GLU A 1 115 ? 36.830 -24.331 11.186 1.00 67.56 115 GLU A O 1
ATOM 909 N N . ASP A 1 116 ? 34.845 -24.156 10.151 1.00 69.00 116 ASP A N 1
ATOM 910 C CA . ASP A 1 116 ? 34.095 -24.884 11.192 1.00 69.00 116 ASP A CA 1
ATOM 911 C C . ASP A 1 116 ? 34.535 -26.351 11.319 1.00 69.00 116 ASP A C 1
ATOM 913 O O . ASP A 1 116 ? 34.483 -26.938 12.397 1.00 69.00 116 ASP A O 1
ATOM 917 N N . ALA A 1 117 ? 34.975 -26.958 10.213 1.00 67.56 117 ALA A N 1
ATOM 918 C CA . ALA A 1 117 ? 35.490 -28.323 10.197 1.00 67.56 117 ALA A CA 1
ATOM 919 C C . ALA A 1 117 ? 36.983 -28.409 10.551 1.00 67.56 117 ALA A C 1
ATOM 921 O O . ALA A 1 117 ? 37.541 -29.510 10.527 1.00 67.56 117 ALA A O 1
ATOM 922 N N . ARG A 1 118 ? 37.651 -27.283 10.851 1.00 65.00 118 ARG A N 1
ATOM 923 C CA . ARG A 1 118 ? 39.052 -27.2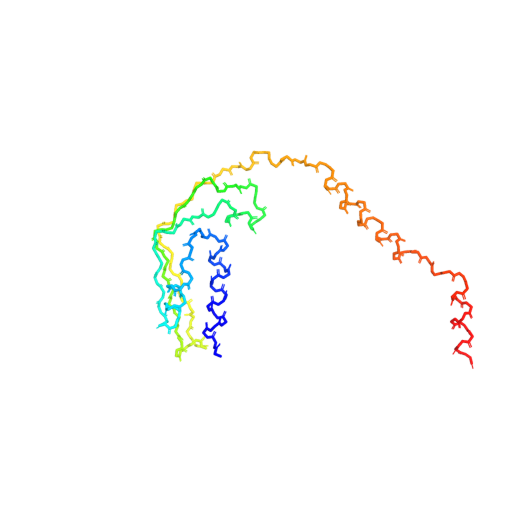97 11.267 1.00 65.00 118 ARG A CA 1
ATOM 924 C C . ARG A 1 118 ? 39.122 -27.943 12.655 1.00 65.00 118 ARG A C 1
ATOM 926 O O . ARG A 1 118 ? 38.577 -27.382 13.605 1.00 65.00 118 ARG A O 1
ATOM 933 N N . PRO A 1 119 ? 39.775 -29.111 12.801 1.00 65.00 119 PRO A N 1
ATOM 934 C CA . PRO A 1 119 ? 39.943 -29.703 14.117 1.00 65.00 119 PRO A CA 1
ATOM 935 C C . PRO A 1 119 ? 40.747 -28.733 15.000 1.00 65.00 119 PRO A C 1
ATOM 937 O O . PRO A 1 119 ? 41.684 -28.102 14.498 1.00 65.00 119 PRO A O 1
ATOM 940 N N . PRO A 1 120 ? 40.384 -28.579 16.286 1.00 64.38 120 PRO A N 1
ATOM 941 C CA . PRO A 1 120 ? 41.142 -27.744 17.209 1.00 64.38 120 PRO A CA 1
ATOM 942 C C . PRO A 1 120 ? 42.583 -28.254 17.306 1.00 64.38 120 PRO A C 1
ATOM 944 O O . PRO A 1 120 ? 42.819 -29.464 17.240 1.00 64.38 120 PRO A O 1
ATOM 947 N N . ASP A 1 121 ? 43.540 -27.328 17.441 1.00 66.44 121 ASP A N 1
ATOM 948 C CA . ASP A 1 121 ? 44.961 -27.663 17.553 1.00 66.44 121 ASP A CA 1
ATOM 949 C C . ASP A 1 121 ? 45.183 -28.715 18.657 1.00 66.44 121 ASP A C 1
ATOM 951 O O . ASP A 1 121 ? 44.540 -28.650 19.711 1.00 66.44 121 ASP A O 1
ATOM 955 N N . PRO A 1 122 ? 46.093 -29.686 18.454 1.00 61.25 122 PRO A N 1
ATOM 956 C CA . PRO A 1 122 ? 46.300 -30.792 19.391 1.00 61.25 122 PRO A CA 1
ATOM 957 C C . PRO A 1 122 ? 46.696 -30.333 20.807 1.00 61.25 122 PRO A C 1
ATOM 959 O O . PRO A 1 122 ? 46.472 -31.066 21.768 1.00 61.25 122 PRO A O 1
ATOM 962 N N . GLU A 1 123 ? 47.203 -29.106 20.964 1.00 60.81 123 GLU A N 1
ATOM 963 C CA . GLU A 1 123 ? 47.470 -28.484 22.268 1.00 60.81 123 GLU A CA 1
ATOM 964 C C . GLU A 1 123 ? 46.188 -28.175 23.069 1.00 60.81 123 GLU A C 1
ATOM 966 O O . GLU A 1 123 ? 46.179 -28.301 2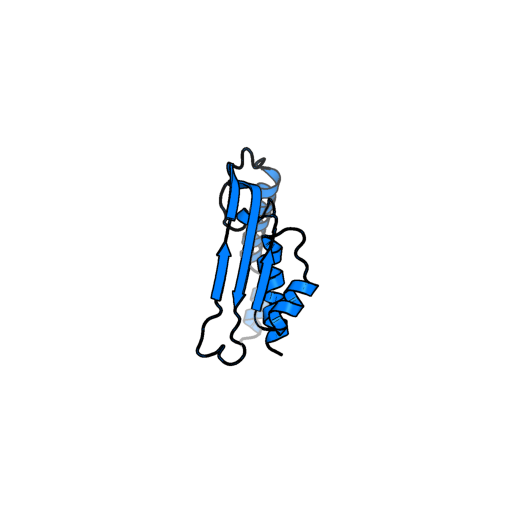4.295 1.00 60.81 123 GLU A O 1
ATOM 971 N N . ALA A 1 124 ? 45.074 -27.856 22.399 1.00 59.38 124 ALA A N 1
ATOM 972 C CA . ALA A 1 124 ? 43.793 -27.561 23.047 1.00 59.38 124 ALA A CA 1
ATOM 973 C C . ALA A 1 124 ? 43.135 -28.815 23.654 1.00 59.38 124 ALA A C 1
ATOM 975 O O . ALA A 1 124 ? 42.429 -28.730 24.660 1.00 59.38 124 ALA A O 1
ATOM 976 N N . LEU A 1 125 ? 43.403 -29.996 23.086 1.00 59.03 125 LEU A N 1
ATOM 977 C CA . LEU A 1 125 ? 42.902 -31.274 23.604 1.00 59.03 125 LEU A CA 1
ATOM 978 C C . LEU A 1 125 ? 43.637 -31.720 24.880 1.00 59.03 125 LEU A C 1
ATOM 980 O O . LEU A 1 125 ? 43.044 -32.400 25.718 1.00 59.03 125 LEU A O 1
ATOM 984 N N . GLY A 1 126 ? 44.897 -31.303 25.057 1.00 61.00 126 GLY A N 1
ATOM 985 C CA . GLY A 1 126 ? 45.671 -31.562 26.275 1.00 61.00 126 GLY A CA 1
ATOM 986 C C . GLY A 1 126 ? 45.157 -30.778 27.487 1.00 61.00 126 GLY A C 1
ATOM 987 O O . GLY A 1 126 ? 45.080 -31.324 28.586 1.00 61.00 126 GLY A O 1
ATOM 988 N N . GLN A 1 127 ? 44.732 -29.529 27.277 1.00 57.44 127 GLN A N 1
ATOM 989 C CA . GLN A 1 127 ? 44.143 -28.676 28.319 1.00 57.44 127 GLN A CA 1
ATOM 990 C C . GLN A 1 127 ? 42.771 -29.207 28.776 1.00 57.44 127 GLN A C 1
ATOM 992 O O . GLN A 1 127 ? 42.527 -29.348 29.972 1.00 57.44 127 GLN A O 1
ATOM 997 N N . TYR A 1 128 ? 41.925 -29.639 27.831 1.00 61.44 128 TYR A N 1
ATOM 998 C CA . TYR A 1 128 ? 40.592 -30.191 28.123 1.00 61.44 128 TYR A CA 1
ATOM 999 C C . TYR A 1 128 ? 40.607 -31.474 28.971 1.00 61.44 128 TYR A C 1
ATOM 1001 O O . TYR A 1 128 ? 39.654 -31.743 29.705 1.00 61.44 128 TYR A O 1
ATOM 1009 N N . PHE A 1 129 ? 41.664 -32.286 28.865 1.00 60.66 129 PHE A N 1
ATOM 1010 C CA . PHE A 1 129 ? 41.797 -33.526 29.636 1.00 60.66 129 PHE A CA 1
ATOM 1011 C C . PHE A 1 129 ? 42.370 -33.316 31.044 1.00 60.66 129 PHE A C 1
ATOM 1013 O O . PHE A 1 129 ? 42.126 -34.150 31.915 1.00 60.66 129 PHE A O 1
ATOM 1020 N N . LEU A 1 130 ? 43.098 -32.221 31.284 1.00 61.66 130 LEU A N 1
ATOM 1021 C CA . LEU A 1 130 ? 43.676 -31.907 32.595 1.00 61.66 130 LEU A CA 1
ATOM 1022 C C . LEU A 1 130 ? 42.689 -31.192 33.530 1.00 61.66 130 LEU A C 1
ATOM 1024 O O . LEU A 1 130 ? 42.786 -31.363 34.737 1.00 61.66 130 LEU A O 1
ATOM 1028 N N . GLU A 1 131 ? 41.705 -30.465 32.997 1.00 59.94 131 GLU A N 1
ATOM 1029 C CA . GLU A 1 131 ? 40.691 -29.749 33.796 1.00 59.94 131 GLU A CA 1
ATOM 1030 C C . GLU A 1 131 ? 39.538 -30.629 34.315 1.00 59.94 131 GLU A C 1
ATOM 1032 O O . GLU A 1 131 ? 38.724 -30.175 35.117 1.00 59.94 131 GLU A O 1
ATOM 1037 N N . ARG A 1 132 ? 39.436 -31.889 33.867 1.00 55.72 132 ARG A N 1
ATOM 1038 C CA . ARG A 1 132 ? 38.343 -32.815 34.232 1.00 55.72 132 ARG A CA 1
ATOM 1039 C C . ARG A 1 132 ? 38.725 -33.920 35.226 1.00 55.72 132 ARG A C 1
ATOM 1041 O O . ARG A 1 132 ? 37.962 -34.878 35.367 1.00 55.72 132 ARG A O 1
ATOM 1048 N N . LYS A 1 133 ? 39.867 -33.817 35.908 1.00 49.03 133 LYS A N 1
ATOM 1049 C CA . LYS A 1 133 ? 40.302 -34.786 36.924 1.00 49.03 133 LYS A CA 1
ATOM 1050 C C . LYS A 1 133 ? 40.543 -34.107 38.263 1.00 49.03 133 LYS A C 1
ATOM 1052 O O . LYS A 1 133 ? 40.193 -34.742 39.280 1.00 49.03 133 LYS A O 1
#

Sequence (133 aa):
MFEGVVAYALNKYLGRFVEDLDSEQLNVGIFSGTVHLTDLHLKAEALAGFDLPIEVKGGCIGKISIDIPWTSLYYEPVLVHVEEVLVLAGPTADRKHDPEKDKRLSRAQKNRRLEDARPPDPEALGQYFLERK

Secondary structure (DSSP, 8-state):
-HHHHHHHHHHHHHHHHEES--HHHHHHHHHHTEEEEEEEEEPTTTTGGGT-SEEEEEEEEEEEEEE--TTTTTTSPPEEEEEEEEEEEEE-TT----HHHHHHHHHHHHHHHHHHTSPPPHHHHHHHHHTT-

Foldseek 3Di:
DVLVVVLVVCCVLCVLFWPPDPSVLSSVCSVVQKHKDAWTWTDQCNCVVVVAQKTFPTWTWGMKIWGGPPVQVVPDPIDIDTPDTGTDIDGNPDPPPPVVVVVVVVVVVVVVVVVVVPPPDPVVVVVVVVVPD